Protein AF-M5RW26-F1 (afdb_monomer)

Nearest PDB structures (foldseek):
  3cdd-assembly1_C  TM=2.366E-01  e=3.721E-01  Shewanella oneidensis MR-1
  1wru-assembly1_A  TM=2.369E-01  e=1.578E+00  Muvirus mu
  7ohs-assembly1_H  TM=2.211E-01  e=3.344E+00  Saccharomyces cerevisiae S288C
  7f9o-assembly1_a  TM=2.089E-01  e=2.811E+00  Hordeum vulgare subsp. spontaneum
  6z1p-assembly1_Ag  TM=1.893E-01  e=3.753E+00  Tetrahymena thermophila SB210

Organism: NCBI:txid1263868

Mean predicted aligned error: 11.88 Å

Structure (mmCIF, N/CA/C/O backbone):
data_AF-M5RW26-F1
#
_entry.id   AF-M5RW26-F1
#
loop_
_atom_site.group_PDB
_atom_site.id
_atom_site.type_symbol
_atom_site.label_atom_id
_atom_site.label_alt_id
_atom_site.label_comp_id
_atom_site.label_asym_id
_atom_site.label_entity_id
_atom_site.label_seq_id
_atom_site.pdbx_PDB_ins_code
_atom_site.Cartn_x
_atom_site.Cartn_y
_atom_site.Cartn_z
_atom_site.occupancy
_atom_site.B_iso_or_equiv
_atom_site.auth_seq_id
_atom_site.auth_comp_id
_atom_site.auth_asym_id
_atom_site.auth_atom_id
_atom_site.pdbx_PDB_model_num
ATOM 1 N N . MET A 1 1 ? 9.326 -11.079 19.174 1.00 51.47 1 MET A N 1
ATOM 2 C CA . MET A 1 1 ? 8.509 -10.094 19.919 1.00 51.47 1 MET A CA 1
ATOM 3 C C . MET A 1 1 ? 7.872 -9.215 18.866 1.00 51.47 1 MET A C 1
ATOM 5 O O . MET A 1 1 ? 8.606 -8.493 18.203 1.00 51.47 1 MET A O 1
ATOM 9 N N . SER A 1 2 ? 6.559 -9.316 18.675 1.00 61.09 2 SER A N 1
ATOM 10 C CA . SER A 1 2 ? 5.836 -8.436 17.758 1.00 61.09 2 SER A CA 1
ATOM 11 C C . SER A 1 2 ? 5.718 -7.040 18.366 1.00 61.09 2 SER A C 1
ATOM 13 O O . SER A 1 2 ? 5.262 -6.895 19.501 1.00 61.09 2 SER A O 1
ATOM 15 N N . SER A 1 3 ? 6.151 -6.027 17.625 1.00 70.94 3 SER A N 1
ATOM 16 C CA . SER A 1 3 ? 5.936 -4.618 17.949 1.00 70.94 3 SER A CA 1
ATOM 17 C C . SER A 1 3 ? 4.563 -4.162 17.456 1.00 70.94 3 SER A C 1
ATOM 19 O O . SER A 1 3 ? 4.034 -4.711 16.492 1.00 70.94 3 SER A O 1
ATOM 21 N N . GLN A 1 4 ? 3.980 -3.161 18.113 1.00 80.38 4 GLN A N 1
ATOM 22 C CA . GLN A 1 4 ? 2.760 -2.524 17.618 1.00 80.38 4 GLN A CA 1
ATOM 23 C C . GLN A 1 4 ? 3.028 -1.741 16.321 1.00 80.38 4 GLN A C 1
ATOM 25 O O . GLN A 1 4 ? 4.159 -1.325 16.037 1.00 80.38 4 GLN A O 1
ATOM 30 N N . ALA A 1 5 ? 1.959 -1.530 15.556 1.00 86.12 5 ALA A N 1
ATOM 31 C CA . ALA A 1 5 ? 1.924 -0.619 14.419 1.00 86.12 5 ALA A CA 1
ATOM 32 C C . ALA A 1 5 ? 2.432 0.783 14.822 1.00 86.12 5 ALA A C 1
ATOM 34 O O . ALA A 1 5 ? 2.150 1.263 15.927 1.00 86.12 5 ALA A O 1
ATOM 35 N N . ASN A 1 6 ? 3.209 1.433 13.949 1.00 89.12 6 ASN A N 1
ATOM 36 C CA . ASN A 1 6 ? 3.749 2.764 14.235 1.00 89.12 6 ASN A CA 1
ATOM 37 C C . ASN A 1 6 ? 2.664 3.826 14.019 1.00 89.12 6 ASN A C 1
ATOM 39 O O . ASN A 1 6 ? 2.032 3.882 12.968 1.00 89.12 6 ASN A O 1
ATOM 43 N N . GLN A 1 7 ? 2.453 4.666 15.030 1.00 90.19 7 GLN A N 1
ATOM 44 C CA . GLN A 1 7 ? 1.406 5.687 15.020 1.00 90.19 7 GLN A CA 1
ATOM 45 C C . GLN A 1 7 ? 1.650 6.775 13.967 1.00 90.19 7 GLN A C 1
ATOM 47 O O . GLN A 1 7 ? 0.687 7.256 13.376 1.00 90.19 7 GLN A O 1
ATOM 52 N N . ASP A 1 8 ? 2.909 7.107 13.670 1.00 91.12 8 ASP A N 1
ATOM 53 C CA . ASP A 1 8 ? 3.241 8.077 12.619 1.00 91.12 8 ASP A CA 1
ATOM 54 C C . ASP A 1 8 ? 2.857 7.532 11.236 1.00 91.12 8 ASP A C 1
ATOM 56 O O . ASP A 1 8 ? 2.320 8.253 10.400 1.00 91.12 8 ASP A O 1
ATOM 60 N N . TRP A 1 9 ? 3.056 6.228 11.018 1.00 93.06 9 TRP A N 1
ATOM 61 C CA . TRP A 1 9 ? 2.629 5.558 9.790 1.00 93.06 9 TRP A CA 1
ATOM 62 C C . TRP A 1 9 ? 1.109 5.516 9.671 1.00 93.06 9 TRP A C 1
ATOM 64 O O . TRP A 1 9 ? 0.586 5.778 8.594 1.00 93.06 9 TRP A O 1
ATOM 74 N N . ILE A 1 10 ? 0.390 5.238 10.765 1.00 93.56 10 ILE A N 1
ATOM 75 C CA . ILE A 1 10 ? -1.082 5.271 10.779 1.00 93.56 10 ILE A CA 1
ATOM 76 C C . ILE A 1 10 ? -1.595 6.673 10.431 1.00 93.56 10 ILE A C 1
ATOM 78 O O . ILE A 1 10 ? -2.544 6.806 9.660 1.00 93.56 10 ILE A O 1
ATOM 82 N N . ALA A 1 11 ? -0.974 7.725 10.971 1.00 94.69 11 ALA A N 1
ATOM 83 C CA . ALA A 1 11 ? -1.353 9.099 10.659 1.00 94.69 11 ALA A CA 1
ATOM 84 C C . ALA A 1 11 ? -1.183 9.417 9.164 1.00 94.69 11 ALA A C 1
ATOM 86 O O . ALA A 1 11 ? -2.075 10.019 8.569 1.00 94.69 11 ALA A O 1
ATOM 87 N N . ASP A 1 12 ? -0.088 8.975 8.546 1.00 95.88 12 ASP A N 1
ATOM 88 C CA . ASP A 1 12 ? 0.152 9.185 7.115 1.00 95.88 12 ASP A CA 1
ATOM 89 C C . ASP A 1 12 ? -0.744 8.315 6.224 1.00 95.88 12 ASP A C 1
ATOM 91 O O . ASP A 1 12 ? -1.284 8.801 5.230 1.00 95.88 12 ASP A O 1
ATOM 95 N N . LEU A 1 13 ? -0.996 7.065 6.615 1.00 95.69 13 LEU A N 1
ATOM 96 C CA . LEU A 1 13 ? -1.974 6.186 5.967 1.00 95.69 13 LEU A CA 1
ATOM 97 C C . LEU A 1 13 ? -3.368 6.826 5.939 1.00 95.69 13 LEU A C 1
ATOM 99 O O . LEU A 1 13 ? -4.022 6.836 4.903 1.00 95.69 13 LEU A O 1
ATOM 103 N N . ASN A 1 14 ? 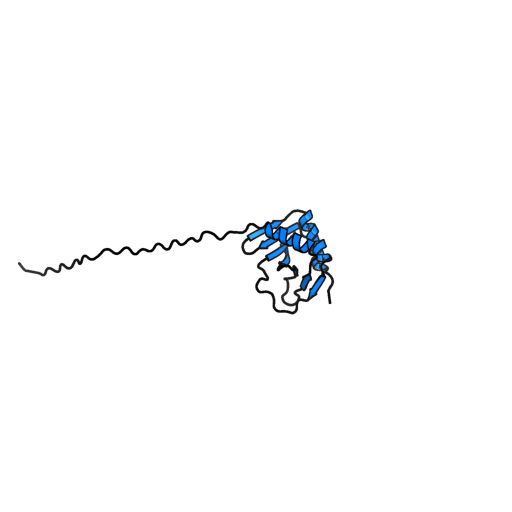-3.799 7.435 7.045 1.00 95.88 14 ASN A N 1
ATOM 104 C CA . ASN A 1 14 ? -5.093 8.120 7.126 1.00 95.88 14 ASN A CA 1
ATOM 105 C C . ASN A 1 14 ? -5.162 9.422 6.311 1.00 95.88 14 ASN A C 1
ATOM 107 O O . ASN A 1 14 ? -6.258 9.907 6.035 1.00 95.88 14 ASN A O 1
ATOM 111 N N . ARG A 1 15 ? -4.014 10.010 5.961 1.00 97.00 15 ARG A N 1
ATOM 112 C CA . ARG A 1 15 ? -3.917 11.211 5.114 1.00 97.00 15 ARG A CA 1
ATOM 113 C C . ARG A 1 15 ? -3.779 10.890 3.629 1.00 97.00 15 ARG A C 1
ATOM 115 O O . ARG A 1 15 ? -3.874 11.805 2.823 1.00 97.00 15 ARG A O 1
ATOM 122 N N . THR A 1 16 ? -3.505 9.635 3.289 1.00 98.00 16 THR A N 1
ATOM 123 C CA . THR A 1 16 ? -3.236 9.208 1.917 1.00 98.00 16 THR A CA 1
ATOM 124 C C . THR A 1 16 ? -4.474 9.421 1.048 1.00 98.00 16 THR A C 1
ATOM 126 O O . THR A 1 16 ? -5.571 9.014 1.427 1.00 98.00 16 THR A O 1
ATOM 129 N N . ASP A 1 17 ? -4.290 10.035 -0.118 1.00 97.75 17 ASP A N 1
ATOM 130 C CA . ASP A 1 17 ? -5.330 10.227 -1.140 1.00 97.75 17 ASP A CA 1
ATOM 131 C C . ASP A 1 17 ? -5.051 9.442 -2.428 1.00 97.75 17 ASP A C 1
ATOM 133 O O . ASP A 1 17 ? -5.927 9.293 -3.279 1.00 97.75 17 ASP A O 1
ATOM 137 N N . THR A 1 18 ? -3.827 8.930 -2.564 1.00 98.19 18 THR A N 1
ATOM 138 C CA . THR A 1 18 ? -3.363 8.221 -3.747 1.00 98.19 18 THR A CA 1
ATOM 139 C C . THR A 1 18 ? -2.377 7.144 -3.328 1.00 98.19 18 THR A C 1
ATOM 141 O O . THR A 1 18 ? -1.425 7.397 -2.587 1.00 98.19 18 THR A O 1
ATOM 144 N N . ILE A 1 19 ? -2.569 5.939 -3.852 1.00 97.69 19 ILE A N 1
ATOM 145 C CA . ILE A 1 19 ? -1.583 4.864 -3.782 1.00 97.69 19 ILE A CA 1
ATOM 146 C C . ILE A 1 19 ? -0.934 4.729 -5.153 1.00 97.69 19 ILE A C 1
ATOM 148 O O . ILE A 1 19 ? -1.632 4.624 -6.161 1.00 97.69 19 ILE A O 1
ATOM 152 N N . VAL A 1 20 ? 0.393 4.688 -5.203 1.00 97.44 20 VAL A N 1
ATOM 153 C CA . VAL A 1 20 ? 1.124 4.315 -6.417 1.00 97.44 20 VAL A CA 1
ATOM 154 C C . VAL A 1 20 ? 1.773 2.962 -6.188 1.00 97.44 20 VAL A C 1
ATOM 156 O O . VAL A 1 20 ? 2.593 2.786 -5.293 1.00 97.44 20 VAL A O 1
ATOM 159 N N . MET A 1 21 ? 1.379 1.984 -6.992 1.00 96.94 21 MET A N 1
ATOM 160 C CA . MET A 1 21 ? 1.947 0.646 -6.957 1.00 96.94 21 MET A CA 1
ATOM 161 C C . MET A 1 21 ? 2.961 0.493 -8.074 1.00 96.94 21 MET A C 1
ATOM 163 O O . MET A 1 21 ? 2.703 0.882 -9.213 1.00 96.94 21 MET A O 1
ATOM 167 N N . HIS A 1 22 ? 4.099 -0.103 -7.746 1.00 96.00 22 HIS A N 1
ATOM 168 C CA . HIS A 1 22 ? 5.181 -0.370 -8.682 1.00 96.00 22 HIS A CA 1
ATOM 169 C C . HIS A 1 22 ? 5.390 -1.873 -8.773 1.00 96.00 22 HIS A C 1
ATOM 171 O O . HIS A 1 22 ? 5.521 -2.532 -7.743 1.00 96.00 22 HIS A O 1
ATOM 177 N N . SER A 1 23 ? 5.469 -2.412 -9.986 1.00 94.69 23 SER A N 1
ATOM 178 C CA . SER A 1 23 ? 5.993 -3.753 -10.217 1.00 94.69 23 SER A CA 1
ATOM 179 C C . SER A 1 23 ? 6.962 -3.732 -11.389 1.00 94.69 23 SER A C 1
ATOM 181 O O . SER A 1 23 ? 6.564 -3.507 -12.532 1.00 94.69 23 SER A O 1
ATOM 183 N N . ASN A 1 24 ? 8.237 -3.994 -11.105 1.00 88.69 24 ASN A N 1
ATOM 184 C CA . ASN A 1 24 ? 9.331 -3.852 -12.062 1.00 88.69 24 ASN A CA 1
ATOM 185 C C . ASN A 1 24 ? 9.304 -2.453 -12.713 1.00 88.69 24 ASN A C 1
ATOM 187 O O . ASN A 1 24 ? 9.378 -1.444 -12.018 1.00 88.69 24 ASN A O 1
ATOM 191 N N . ASP A 1 25 ? 9.149 -2.391 -14.036 1.00 87.44 25 ASP A N 1
ATOM 192 C CA . ASP A 1 25 ? 9.111 -1.146 -14.811 1.00 87.44 25 ASP A CA 1
ATOM 193 C C . ASP A 1 25 ? 7.693 -0.589 -15.024 1.00 87.44 25 ASP A C 1
ATOM 195 O O . ASP A 1 25 ? 7.515 0.380 -15.763 1.00 87.44 25 ASP A O 1
ATOM 199 N N . ALA A 1 26 ? 6.675 -1.208 -14.424 1.00 93.88 26 ALA A N 1
ATOM 200 C CA . ALA A 1 26 ? 5.283 -0.812 -14.577 1.00 93.88 26 ALA A CA 1
ATOM 201 C C . ALA A 1 26 ? 4.728 -0.200 -13.288 1.00 93.88 26 ALA A C 1
ATOM 203 O O . ALA A 1 26 ? 5.102 -0.582 -12.175 1.00 93.88 26 ALA A O 1
ATOM 204 N N . THR A 1 27 ? 3.810 0.750 -13.448 1.00 95.56 27 THR A N 1
ATOM 205 C CA . THR A 1 27 ? 3.158 1.432 -12.333 1.00 95.56 27 THR A CA 1
ATOM 206 C C . THR A 1 27 ? 1.653 1.523 -12.533 1.00 95.56 2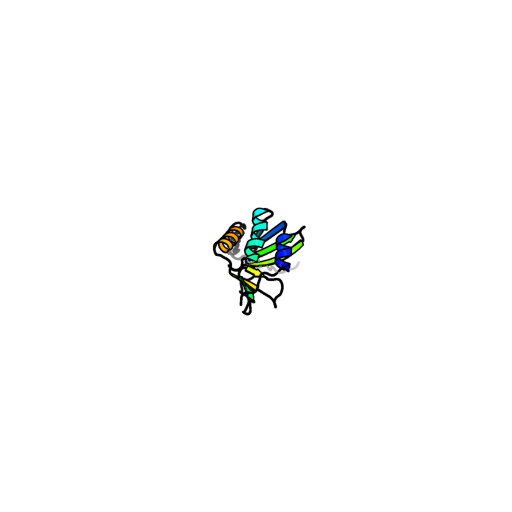7 THR A C 1
ATOM 208 O O . THR A 1 27 ? 1.152 1.541 -13.658 1.00 95.56 27 THR A O 1
ATOM 211 N N . MET A 1 28 ? 0.929 1.588 -11.421 1.00 96.50 28 MET A N 1
ATOM 212 C CA . MET A 1 28 ? -0.507 1.835 -11.385 1.00 96.50 28 MET A CA 1
ATOM 213 C C . MET A 1 28 ? -0.818 2.803 -10.247 1.00 96.50 28 MET A C 1
ATOM 215 O O . MET A 1 28 ? -0.380 2.597 -9.118 1.00 96.50 28 MET A O 1
ATOM 219 N N . SER A 1 29 ? -1.591 3.845 -10.542 1.00 97.12 29 SER A N 1
ATOM 220 C CA . SER A 1 29 ? -2.124 4.754 -9.528 1.00 97.12 29 SER A CA 1
ATOM 221 C C . SER A 1 29 ? -3.541 4.344 -9.152 1.00 97.12 29 SER A C 1
ATOM 223 O O . SER A 1 29 ? -4.368 4.089 -10.026 1.00 97.12 29 SER A O 1
ATOM 225 N N . VAL A 1 30 ? -3.825 4.333 -7.855 1.00 96.75 30 VAL A N 1
ATOM 226 C CA . VAL A 1 30 ? -5.146 4.076 -7.294 1.00 96.75 30 VAL A CA 1
ATOM 227 C C . VAL A 1 30 ? -5.584 5.290 -6.488 1.00 96.75 30 VAL A C 1
ATOM 229 O O . VAL A 1 30 ? -4.918 5.685 -5.535 1.00 96.75 30 VAL A O 1
ATOM 232 N N . THR A 1 31 ? -6.721 5.856 -6.878 1.00 96.69 31 THR A N 1
ATOM 233 C CA . THR A 1 31 ? -7.396 6.983 -6.209 1.00 96.69 31 THR A CA 1
ATOM 234 C C . THR A 1 31 ? -8.778 6.575 -5.689 1.00 96.69 31 THR A C 1
ATOM 236 O O . THR A 1 31 ? -9.619 7.423 -5.412 1.00 96.69 31 THR A O 1
ATOM 239 N N . ASP A 1 32 ? -9.063 5.271 -5.662 1.00 95.94 32 ASP A N 1
ATOM 240 C CA . ASP A 1 32 ? -10.322 4.741 -5.153 1.00 95.94 32 ASP A CA 1
ATOM 241 C C . ASP A 1 32 ? -10.323 4.768 -3.620 1.00 95.94 32 ASP A C 1
ATOM 243 O O . ASP A 1 32 ? -9.477 4.151 -2.970 1.00 95.94 32 ASP A O 1
ATOM 247 N N . ASP A 1 33 ? -11.294 5.481 -3.055 1.00 94.88 33 ASP A N 1
ATOM 248 C CA . ASP A 1 33 ? -11.433 5.731 -1.620 1.00 94.88 33 ASP A CA 1
ATOM 249 C C . ASP A 1 33 ? -11.516 4.441 -0.791 1.00 94.88 33 ASP A C 1
ATOM 251 O O . ASP A 1 33 ? -10.967 4.374 0.311 1.00 94.88 33 ASP A O 1
ATOM 255 N N . GLU A 1 34 ? -12.230 3.424 -1.285 1.00 94.81 34 GLU A N 1
ATOM 256 C CA . GLU A 1 34 ? -12.395 2.151 -0.576 1.00 94.81 34 GLU A CA 1
ATOM 257 C C . GLU A 1 34 ? -11.067 1.391 -0.524 1.00 94.81 34 GLU A C 1
ATOM 259 O O . GLU A 1 34 ? -10.636 0.943 0.542 1.00 94.81 34 GLU A O 1
ATOM 264 N N . THR A 1 35 ? -10.378 1.320 -1.662 1.00 93.81 35 THR A N 1
ATOM 265 C CA . THR A 1 35 ? -9.058 0.702 -1.779 1.00 93.81 35 THR A CA 1
ATOM 266 C C . THR A 1 35 ? -8.030 1.400 -0.894 1.00 93.81 35 THR A C 1
ATOM 268 O O . THR A 1 35 ? -7.282 0.733 -0.177 1.00 93.81 35 THR A O 1
ATOM 271 N N . ILE A 1 36 ? -8.025 2.736 -0.882 1.00 96.00 36 ILE A N 1
ATOM 272 C CA . ILE A 1 36 ? -7.107 3.525 -0.056 1.00 96.00 36 ILE A CA 1
ATOM 273 C C . ILE A 1 36 ? -7.357 3.288 1.431 1.00 96.00 36 ILE A C 1
ATOM 275 O O . ILE A 1 36 ? -6.419 2.995 2.175 1.00 96.00 36 ILE A O 1
ATOM 279 N N . ARG A 1 37 ? -8.619 3.351 1.872 1.00 94.31 37 ARG A N 1
ATOM 280 C CA . ARG A 1 37 ? -8.975 3.188 3.292 1.00 94.31 37 ARG A CA 1
ATOM 281 C C . ARG A 1 37 ? -8.746 1.776 3.823 1.00 94.31 37 ARG A C 1
ATOM 283 O O . ARG A 1 37 ? -8.627 1.611 5.034 1.00 94.31 37 ARG A O 1
ATOM 290 N N . ARG A 1 38 ? -8.612 0.774 2.952 1.00 95.62 38 ARG A N 1
ATOM 291 C CA . ARG A 1 38 ? -8.298 -0.598 3.363 1.00 95.62 38 ARG A CA 1
ATOM 292 C C . ARG A 1 38 ? -6.850 -0.781 3.838 1.00 95.62 38 ARG A C 1
ATOM 294 O O . ARG A 1 38 ? -6.604 -1.612 4.711 1.00 95.62 38 ARG A O 1
ATOM 301 N N . LEU A 1 39 ? -5.886 -0.010 3.323 1.00 93.62 39 LEU A N 1
ATOM 302 C CA . LEU A 1 39 ? -4.483 -0.113 3.756 1.00 93.62 39 LEU A CA 1
ATOM 303 C C . LEU A 1 39 ? -4.254 0.222 5.245 1.00 93.62 39 LEU A C 1
ATOM 305 O O . LEU A 1 39 ? -3.539 -0.546 5.895 1.00 93.62 39 LEU A O 1
ATOM 309 N N . PRO A 1 40 ? -4.832 1.299 5.821 1.00 94.31 40 PRO A N 1
ATOM 310 C CA . PRO A 1 40 ? -4.761 1.565 7.258 1.00 94.31 40 PRO A CA 1
ATOM 311 C C . PRO A 1 40 ? -5.202 0.381 8.129 1.00 94.31 40 PRO A C 1
ATOM 313 O O . PRO A 1 40 ? -4.542 0.072 9.128 1.00 94.31 40 PRO A O 1
ATOM 316 N N . ASP A 1 41 ? -6.278 -0.308 7.738 1.00 94.00 41 ASP A N 1
ATOM 317 C CA . ASP A 1 41 ? -6.804 -1.466 8.466 1.00 94.00 41 ASP A CA 1
ATOM 318 C C . ASP A 1 41 ? -5.842 -2.655 8.397 1.00 94.00 41 ASP A C 1
ATOM 320 O O . ASP A 1 41 ? -5.547 -3.275 9.423 1.00 94.00 41 ASP A O 1
ATOM 324 N N . ILE A 1 42 ? -5.295 -2.943 7.211 1.00 94.50 42 ILE A N 1
ATOM 325 C CA . ILE A 1 42 ? -4.281 -3.992 7.031 1.00 94.50 42 ILE A CA 1
ATOM 326 C C . ILE A 1 42 ? -3.052 -3.679 7.888 1.00 94.50 42 ILE A C 1
ATOM 328 O O . ILE A 1 42 ? -2.599 -4.523 8.662 1.00 94.50 42 ILE A O 1
ATOM 332 N N . TYR A 1 43 ? -2.532 -2.454 7.797 1.00 94.75 43 TYR A N 1
ATOM 333 C CA . TYR A 1 43 ? -1.344 -2.026 8.532 1.00 94.75 43 TYR A CA 1
ATOM 334 C C . TYR A 1 43 ? -1.530 -2.148 10.051 1.00 94.75 43 TYR A C 1
ATOM 336 O O . TYR A 1 43 ? -0.645 -2.651 10.748 1.00 94.75 43 TYR A O 1
ATOM 344 N N . SER A 1 44 ? -2.690 -1.724 10.561 1.00 93.19 44 SER A N 1
ATOM 345 C CA . SER A 1 44 ? -2.998 -1.721 11.995 1.00 93.19 44 SER A CA 1
ATOM 346 C C . SER A 1 44 ? -3.191 -3.126 12.569 1.00 93.19 44 SER A C 1
ATOM 348 O O . SER A 1 44 ? -2.855 -3.364 13.730 1.00 93.19 44 SER A O 1
ATOM 350 N N . ASN A 1 45 ? -3.711 -4.059 11.766 1.00 91.50 45 ASN A N 1
ATOM 351 C CA . ASN A 1 45 ? -3.975 -5.437 12.188 1.00 91.50 45 ASN A CA 1
ATOM 352 C C . ASN A 1 45 ? -2.800 -6.395 11.942 1.00 91.50 45 ASN A C 1
ATOM 354 O O . ASN A 1 45 ? -2.780 -7.504 12.486 1.00 91.50 45 ASN A O 1
ATOM 358 N N . ALA A 1 46 ? -1.815 -5.991 11.140 1.00 92.75 46 ALA A N 1
ATOM 359 C CA . ALA A 1 46 ? -0.664 -6.823 10.843 1.00 92.75 46 ALA A CA 1
ATOM 360 C C . ALA A 1 46 ? 0.276 -6.984 12.051 1.00 92.75 46 ALA A C 1
ATOM 362 O O . ALA A 1 46 ? 0.396 -6.124 12.929 1.00 92.75 46 ALA A O 1
ATOM 363 N N . LYS A 1 47 ? 0.988 -8.114 12.088 1.00 90.94 47 LYS A N 1
ATOM 364 C CA . LYS A 1 47 ? 1.977 -8.395 13.136 1.00 90.94 47 LYS A CA 1
ATOM 365 C C . LYS A 1 47 ? 3.350 -7.913 12.689 1.00 90.94 47 LYS A C 1
ATOM 367 O O . LYS A 1 47 ? 4.012 -8.598 11.911 1.00 90.94 47 LYS A O 1
ATOM 372 N N . TRP A 1 48 ? 3.760 -6.754 13.199 1.00 92.19 48 TRP A N 1
ATOM 373 C CA . TRP A 1 48 ? 5.032 -6.115 12.866 1.00 92.19 48 TRP A CA 1
ATOM 374 C C . TRP A 1 48 ? 6.183 -6.643 13.709 1.00 92.19 48 TRP A C 1
ATOM 376 O O . TRP A 1 48 ? 6.110 -6.657 14.939 1.00 92.19 48 TRP A O 1
ATOM 386 N N . GLU A 1 49 ? 7.287 -6.999 13.067 1.00 91.06 49 GLU A N 1
ATOM 387 C CA . GLU A 1 49 ? 8.501 -7.468 13.730 1.00 91.06 49 GLU A CA 1
ATOM 388 C C . GLU A 1 49 ? 9.737 -6.745 13.182 1.00 91.06 49 GLU A C 1
ATOM 390 O O . GLU A 1 49 ? 9.799 -6.468 11.982 1.00 91.06 49 GLU A O 1
ATOM 395 N N . PRO A 1 50 ? 10.734 -6.431 14.032 1.00 89.25 50 PRO A N 1
ATOM 396 C CA . PRO A 1 50 ? 12.019 -5.931 13.561 1.00 89.25 50 PRO A CA 1
ATOM 397 C C . PRO A 1 50 ? 12.681 -6.929 12.614 1.00 89.25 50 PRO A C 1
ATOM 399 O O . PRO A 1 50 ? 12.783 -8.117 12.933 1.00 89.25 50 PRO A O 1
ATOM 402 N N . TYR A 1 51 ? 13.186 -6.439 11.487 1.00 85.12 51 TYR A N 1
ATOM 403 C CA . TYR A 1 51 ? 13.979 -7.247 10.578 1.00 85.12 51 TYR A CA 1
ATOM 404 C C . TYR A 1 51 ? 15.466 -7.084 10.888 1.00 85.12 51 TYR A C 1
ATOM 406 O O . TYR A 1 51 ? 15.996 -5.977 10.892 1.00 85.12 51 TYR A O 1
ATOM 414 N N . TRP A 1 52 ? 16.144 -8.196 11.163 1.00 77.56 52 TRP A N 1
ATOM 415 C CA . TRP A 1 52 ? 17.544 -8.209 11.608 1.00 77.56 52 TRP A CA 1
ATOM 416 C C . TRP A 1 52 ? 18.472 -9.018 10.688 1.00 77.56 52 TRP A C 1
ATOM 418 O O . TRP A 1 52 ? 19.660 -9.162 10.974 1.00 77.56 52 TRP A O 1
ATOM 428 N N . HIS A 1 53 ? 17.943 -9.551 9.585 1.00 78.25 53 HIS A N 1
ATOM 429 C CA . HIS A 1 53 ? 18.685 -10.355 8.615 1.00 78.25 53 HIS A CA 1
ATOM 430 C C . HIS A 1 53 ? 19.133 -9.531 7.392 1.00 78.25 53 HIS A C 1
ATOM 432 O O . HIS A 1 53 ? 18.896 -8.328 7.301 1.00 78.25 53 HIS A O 1
ATOM 438 N N . THR A 1 54 ? 19.799 -10.186 6.437 1.00 79.62 54 THR A N 1
ATOM 439 C CA . THR A 1 54 ? 20.143 -9.607 5.130 1.00 79.62 54 THR A CA 1
ATOM 440 C C . THR A 1 54 ? 18.888 -9.378 4.298 1.00 79.62 54 THR A C 1
ATOM 442 O O . THR A 1 54 ? 18.094 -10.299 4.133 1.00 79.62 54 THR A O 1
ATOM 445 N N . LEU A 1 55 ? 18.732 -8.172 3.748 1.00 82.06 55 LEU A N 1
ATOM 446 C CA . LEU A 1 55 ? 17.582 -7.822 2.915 1.00 82.06 55 LEU A CA 1
ATOM 447 C C . LEU A 1 55 ? 17.466 -8.757 1.692 1.00 82.06 55 LEU A C 1
ATOM 449 O O . LEU A 1 55 ? 18.492 -9.085 1.086 1.00 82.06 55 LEU A O 1
ATOM 453 N N . PRO A 1 56 ? 16.247 -9.184 1.315 1.00 81.56 56 PRO A N 1
ATOM 454 C CA . PRO A 1 56 ? 16.030 -9.984 0.115 1.00 81.56 56 PRO A CA 1
ATOM 455 C C . PRO A 1 56 ? 16.519 -9.265 -1.146 1.00 81.56 56 PRO A C 1
ATOM 457 O O . PRO A 1 56 ? 16.345 -8.057 -1.283 1.00 81.56 56 PRO A O 1
ATOM 460 N N . GLY A 1 57 ? 17.087 -10.008 -2.099 1.00 81.12 57 GLY A N 1
ATOM 461 C CA . GLY A 1 57 ? 17.572 -9.430 -3.360 1.00 81.12 57 GLY A CA 1
ATOM 462 C C . GLY A 1 57 ? 16.465 -8.878 -4.267 1.00 81.12 57 GLY A C 1
ATOM 463 O O . GLY A 1 57 ? 16.749 -8.041 -5.111 1.00 81.12 57 GLY A O 1
ATOM 464 N N . ASN A 1 58 ? 15.223 -9.326 -4.067 1.00 82.44 58 ASN A N 1
ATOM 465 C CA . ASN A 1 58 ? 14.019 -8.850 -4.756 1.00 82.44 58 ASN A CA 1
ATOM 466 C C . ASN A 1 58 ? 13.293 -7.724 -3.996 1.00 82.44 58 ASN A C 1
ATOM 468 O O . ASN A 1 58 ? 12.156 -7.375 -4.322 1.00 82.44 58 ASN A O 1
ATOM 472 N N . LEU A 1 59 ? 13.897 -7.189 -2.929 1.00 83.69 59 LEU A N 1
ATOM 473 C CA . LEU A 1 59 ? 13.335 -6.060 -2.201 1.00 83.69 59 LEU A CA 1
ATOM 474 C C . LEU A 1 59 ? 13.353 -4.826 -3.115 1.00 83.69 59 LEU A C 1
ATOM 476 O O . LEU A 1 59 ? 14.412 -4.265 -3.386 1.00 83.69 59 LEU A O 1
ATOM 480 N N . GLY A 1 60 ? 12.174 -4.415 -3.580 1.00 82.12 60 GLY A N 1
ATOM 481 C CA . GLY A 1 60 ? 12.006 -3.302 -4.519 1.00 82.12 60 GLY A CA 1
ATOM 482 C C . GLY A 1 60 ? 11.364 -3.698 -5.849 1.00 82.12 60 GLY A C 1
ATOM 483 O O . GLY A 1 60 ? 10.834 -2.820 -6.523 1.00 82.12 60 GLY A O 1
ATOM 484 N N . ASP A 1 61 ? 11.308 -4.994 -6.184 1.00 91.38 61 ASP A N 1
ATOM 485 C CA . ASP A 1 61 ? 10.615 -5.480 -7.393 1.00 91.38 61 ASP A CA 1
ATOM 486 C C . ASP A 1 61 ? 9.131 -5.111 -7.372 1.00 91.38 61 ASP A C 1
ATOM 488 O O . ASP A 1 61 ? 8.514 -4.875 -8.412 1.00 91.38 61 ASP A O 1
ATOM 492 N N . ARG A 1 62 ? 8.555 -5.074 -6.167 1.00 95.25 62 ARG A N 1
ATOM 493 C CA . ARG A 1 62 ? 7.204 -4.605 -5.896 1.00 95.25 62 ARG A CA 1
ATOM 494 C C . ARG A 1 62 ? 7.213 -3.633 -4.730 1.00 95.25 62 ARG A C 1
ATOM 496 O O . ARG A 1 62 ? 7.814 -3.904 -3.686 1.00 95.25 62 ARG A O 1
ATOM 503 N N . SER A 1 63 ? 6.543 -2.503 -4.901 1.00 95.81 63 SER A N 1
ATOM 504 C CA . SER A 1 63 ? 6.433 -1.489 -3.855 1.00 95.81 63 SER A CA 1
ATOM 505 C C . SER A 1 63 ? 5.141 -0.686 -3.934 1.00 95.81 63 SER A C 1
ATOM 507 O O . SER A 1 63 ? 4.423 -0.725 -4.934 1.00 95.81 63 SER A O 1
ATOM 509 N N . ILE A 1 64 ? 4.834 -0.011 -2.828 1.00 96.69 64 ILE A N 1
ATOM 510 C CA . ILE A 1 64 ? 3.633 0.792 -2.625 1.00 96.69 64 ILE A CA 1
ATOM 511 C C . ILE A 1 64 ? 4.075 2.142 -2.064 1.00 96.69 64 ILE A C 1
ATOM 513 O O . ILE A 1 64 ? 4.570 2.213 -0.938 1.00 96.69 64 ILE A O 1
ATOM 517 N N . ASP A 1 65 ? 3.880 3.199 -2.838 1.00 96.50 65 ASP A N 1
ATOM 518 C CA . ASP A 1 65 ? 4.056 4.580 -2.407 1.00 96.50 65 ASP A CA 1
ATOM 519 C C . ASP A 1 65 ? 2.707 5.146 -1.946 1.00 96.50 65 ASP A C 1
ATOM 521 O O . ASP A 1 65 ? 1.695 5.038 -2.645 1.00 96.50 65 ASP A O 1
ATOM 525 N N . LEU A 1 66 ? 2.698 5.757 -0.760 1.00 96.88 66 LEU A N 1
ATOM 526 C CA . LEU A 1 66 ? 1.551 6.493 -0.230 1.00 96.88 66 LEU A CA 1
ATOM 527 C C . LEU A 1 66 ? 1.737 7.977 -0.508 1.00 96.88 66 LEU A C 1
ATOM 529 O O . LEU A 1 66 ? 2.765 8.538 -0.117 1.00 96.88 66 LEU A O 1
ATOM 533 N N . LEU A 1 67 ? 0.767 8.611 -1.159 1.00 98.12 67 LEU A N 1
ATOM 534 C CA . LEU A 1 67 ? 0.815 10.029 -1.498 1.00 98.12 67 LEU A CA 1
ATOM 535 C C . LEU A 1 67 ? -0.355 10.795 -0.870 1.00 98.12 67 LEU A C 1
ATOM 537 O O . LEU A 1 67 ? -1.447 10.254 -0.692 1.00 98.12 67 LEU A O 1
ATOM 541 N N . ALA A 1 68 ? -0.106 12.066 -0.563 1.00 97.44 68 ALA A N 1
ATOM 542 C CA . ALA A 1 68 ? -1.131 13.061 -0.264 1.00 97.44 68 ALA A CA 1
ATOM 543 C C . ALA A 1 68 ? -0.770 14.371 -0.961 1.00 97.44 68 ALA A C 1
ATOM 545 O O . ALA A 1 68 ? 0.379 14.810 -0.885 1.00 97.44 68 ALA A O 1
ATOM 546 N N . ASP A 1 69 ? -1.725 14.972 -1.667 1.00 95.62 69 ASP A N 1
ATOM 547 C CA . ASP A 1 69 ? -1.533 16.206 -2.435 1.00 95.62 69 ASP A CA 1
ATOM 548 C C . ASP A 1 69 ? -0.343 16.126 -3.424 1.00 95.62 69 ASP A C 1
ATOM 550 O O . ASP A 1 69 ? 0.320 17.117 -3.733 1.00 95.62 69 ASP A O 1
ATOM 554 N N . GLY A 1 70 ? -0.053 14.918 -3.929 1.00 94.19 70 GLY A N 1
ATOM 555 C CA . GLY A 1 70 ? 1.068 14.636 -4.833 1.00 94.19 70 GLY A CA 1
ATOM 556 C C . GLY A 1 70 ? 2.436 14.461 -4.159 1.00 94.19 70 GLY A C 1
ATOM 557 O O . GLY A 1 70 ? 3.410 14.156 -4.849 1.00 94.19 70 GLY A O 1
ATOM 558 N N . GLU A 1 71 ? 2.535 14.604 -2.837 1.00 96.75 71 GLU A N 1
ATOM 559 C CA . GLU A 1 71 ? 3.765 14.360 -2.079 1.00 96.75 71 GLU A CA 1
ATOM 560 C C . GLU A 1 71 ? 3.800 12.936 -1.520 1.00 96.75 71 GLU A C 1
ATOM 562 O O . GLU A 1 71 ? 2.823 12.460 -0.942 1.00 96.75 71 GLU A O 1
ATOM 567 N N . ARG A 1 72 ? 4.945 12.251 -1.649 1.00 95.94 72 ARG A N 1
ATOM 568 C CA . ARG A 1 72 ? 5.121 10.915 -1.067 1.00 95.94 72 ARG A CA 1
ATOM 569 C C . ARG A 1 72 ? 5.273 11.013 0.448 1.00 95.94 72 ARG A C 1
ATOM 571 O O . ARG A 1 72 ? 6.261 11.556 0.940 1.00 95.94 72 ARG A O 1
ATOM 578 N N . LEU A 1 73 ? 4.329 10.411 1.161 1.00 95.44 73 LEU A N 1
ATOM 579 C CA . LEU A 1 73 ? 4.331 10.286 2.611 1.00 95.44 73 LEU A CA 1
ATOM 580 C C . LEU A 1 73 ? 5.155 9.091 3.081 1.00 95.44 73 LEU A C 1
ATOM 582 O O . LEU A 1 73 ? 5.947 9.240 4.006 1.00 95.44 73 LEU A O 1
ATOM 586 N N . ARG A 1 74 ? 4.939 7.914 2.471 1.00 95.19 74 ARG A N 1
ATOM 587 C CA . ARG A 1 74 ? 5.563 6.644 2.874 1.00 95.19 74 ARG A CA 1
ATOM 588 C C . ARG A 1 74 ? 5.865 5.732 1.695 1.00 95.19 74 ARG A C 1
ATOM 590 O O . ARG A 1 74 ? 5.265 5.870 0.631 1.00 95.19 74 ARG A O 1
ATOM 597 N N . HIS A 1 75 ? 6.755 4.771 1.930 1.00 94.50 75 HIS A N 1
ATOM 598 C CA . HIS A 1 75 ? 7.115 3.720 0.983 1.00 94.50 75 HIS A CA 1
ATOM 599 C C . HIS A 1 75 ? 7.137 2.341 1.655 1.00 94.50 75 HIS A C 1
ATOM 601 O O . HIS A 1 75 ? 7.884 2.114 2.614 1.00 94.50 75 HIS A O 1
ATOM 607 N N . PHE A 1 76 ? 6.366 1.401 1.110 1.00 94.19 76 PHE A N 1
ATOM 608 C CA . PHE A 1 76 ? 6.479 -0.015 1.437 1.00 94.19 76 PHE A CA 1
ATOM 609 C C . PHE A 1 76 ? 7.182 -0.777 0.323 1.00 94.19 76 PHE A C 1
ATOM 611 O O . PHE A 1 76 ? 6.829 -0.632 -0.845 1.00 94.19 76 PHE A O 1
ATOM 618 N N . ALA A 1 77 ? 8.083 -1.686 0.689 1.00 93.88 77 ALA A N 1
ATOM 619 C CA . ALA A 1 77 ? 8.454 -2.778 -0.206 1.00 93.88 77 ALA A CA 1
ATOM 620 C C . ALA A 1 77 ? 7.551 -3.993 0.054 1.00 93.88 77 ALA A C 1
ATOM 622 O O . ALA A 1 77 ? 7.060 -4.200 1.169 1.00 93.88 77 ALA A O 1
ATOM 623 N N . TYR A 1 78 ? 7.325 -4.800 -0.981 1.00 93.69 78 TYR A N 1
ATOM 624 C CA . TYR A 1 78 ? 6.460 -5.969 -0.899 1.00 93.69 78 TYR A CA 1
ATOM 625 C C . TYR A 1 78 ? 7.116 -7.196 -1.528 1.00 93.69 78 TYR A C 1
ATOM 627 O O . TYR A 1 78 ? 7.500 -7.192 -2.692 1.00 93.69 78 TYR A O 1
ATOM 635 N N . THR A 1 79 ? 7.224 -8.272 -0.752 1.00 90.75 79 THR A N 1
ATOM 636 C CA . THR A 1 79 ? 7.821 -9.547 -1.195 1.00 90.75 79 THR A CA 1
ATOM 637 C C . THR A 1 79 ? 6.934 -10.743 -0.819 1.00 90.75 79 THR A C 1
ATOM 639 O O . THR A 1 79 ? 7.444 -11.805 -0.467 1.00 90.75 79 THR A O 1
ATOM 642 N N . GLY A 1 80 ? 5.613 -10.540 -0.760 1.00 88.50 80 GLY A N 1
ATOM 643 C CA . GLY A 1 8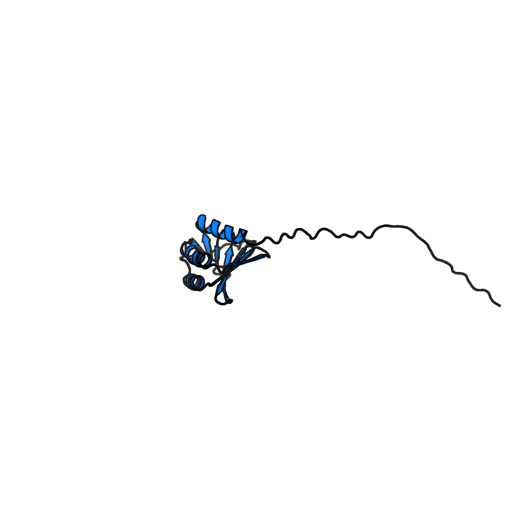0 ? 4.655 -11.439 -0.092 1.00 88.50 80 GLY A CA 1
ATOM 644 C C . GLY A 1 80 ? 4.478 -11.151 1.409 1.00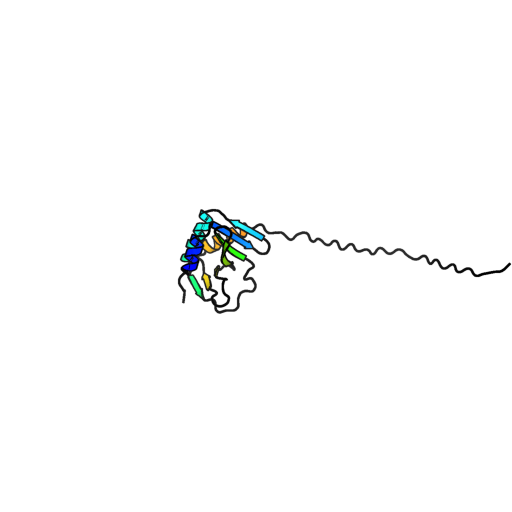 88.50 80 GLY A C 1
ATOM 645 O O . GLY A 1 80 ? 3.573 -11.681 2.052 1.00 88.50 80 GLY A O 1
ATOM 646 N N . VAL A 1 81 ? 5.314 -10.267 1.958 1.00 91.00 81 VAL A N 1
ATOM 647 C CA . VAL A 1 81 ? 5.161 -9.601 3.260 1.00 91.00 81 VAL A CA 1
ATOM 648 C C . VAL A 1 81 ? 5.362 -8.099 3.059 1.00 91.00 81 VAL A C 1
ATOM 650 O O . VAL A 1 81 ? 6.042 -7.701 2.108 1.00 91.00 81 VAL A O 1
ATOM 653 N N . LEU A 1 82 ? 4.779 -7.268 3.929 1.00 92.94 82 LEU A N 1
ATOM 654 C CA . LEU A 1 82 ? 4.980 -5.815 3.885 1.00 92.94 82 LEU A CA 1
ATOM 655 C C . LEU A 1 82 ? 6.247 -5.416 4.632 1.00 92.94 82 LEU A C 1
ATOM 657 O O . LEU A 1 82 ? 6.505 -5.914 5.728 1.00 92.94 82 LEU A O 1
ATOM 661 N N . TRP A 1 83 ? 6.989 -4.479 4.053 1.00 93.12 83 TRP A N 1
ATOM 662 C CA . TRP A 1 83 ? 8.209 -3.919 4.617 1.00 93.12 83 TRP A CA 1
ATOM 663 C C . TRP A 1 83 ? 8.073 -2.418 4.778 1.00 93.12 83 TRP A C 1
ATOM 665 O O . TRP A 1 83 ? 7.868 -1.713 3.793 1.00 93.12 83 TRP A O 1
ATOM 675 N N . GLU A 1 84 ? 8.276 -1.915 5.989 1.00 92.25 84 GLU A N 1
ATOM 676 C CA . GLU A 1 84 ? 8.570 -0.496 6.178 1.00 92.25 84 GLU A CA 1
ATOM 677 C C . GLU A 1 84 ? 9.991 -0.236 5.692 1.00 92.25 84 GLU A C 1
ATOM 679 O O . GLU A 1 84 ? 10.942 -0.687 6.331 1.00 92.25 84 GLU A O 1
ATOM 684 N N . ASN A 1 85 ? 10.136 0.454 4.562 1.00 79.94 85 ASN A N 1
ATOM 685 C CA . ASN A 1 85 ? 11.426 0.639 3.902 1.00 79.94 85 ASN A CA 1
ATOM 686 C C . ASN A 1 85 ? 11.763 2.128 3.754 1.00 79.94 85 ASN A C 1
ATOM 688 O O . ASN A 1 85 ? 11.932 2.646 2.653 1.00 79.94 85 ASN A O 1
ATOM 692 N N . GLU A 1 86 ? 11.831 2.829 4.886 1.00 75.25 86 GLU A N 1
ATOM 693 C CA . GLU A 1 86 ? 12.235 4.243 4.917 1.00 75.25 86 GLU A CA 1
ATOM 694 C C . GLU A 1 86 ? 13.616 4.479 5.518 1.00 75.25 86 GLU A C 1
ATOM 696 O O . GLU A 1 86 ? 14.256 5.492 5.231 1.00 75.25 86 GLU A O 1
ATOM 701 N N . ARG A 1 87 ? 14.088 3.564 6.371 1.00 68.06 87 ARG A N 1
ATOM 702 C CA . ARG A 1 87 ? 15.391 3.670 7.027 1.00 68.06 87 ARG A CA 1
ATOM 703 C C . ARG A 1 87 ? 16.027 2.300 7.164 1.00 68.06 87 ARG A C 1
ATOM 705 O O . ARG A 1 87 ? 15.443 1.385 7.734 1.00 68.06 87 ARG A O 1
ATOM 712 N N . 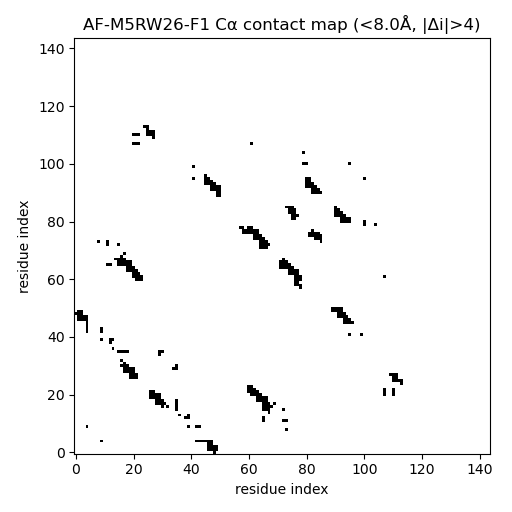TYR A 1 88 ? 17.262 2.200 6.688 1.00 59.62 88 TYR A N 1
ATOM 713 C CA . TYR A 1 88 ? 18.022 0.953 6.624 1.00 59.62 88 TYR A CA 1
ATOM 714 C C . TYR A 1 88 ? 18.217 0.270 7.990 1.00 59.62 88 TYR A C 1
ATOM 716 O O . TYR A 1 88 ? 18.328 -0.950 8.064 1.00 59.62 88 TYR A O 1
ATOM 724 N N . ASP A 1 89 ? 18.259 1.045 9.075 1.00 67.00 89 ASP A N 1
ATOM 725 C CA . ASP A 1 89 ? 18.511 0.578 10.440 1.00 67.00 89 ASP A CA 1
ATOM 726 C C . ASP A 1 89 ? 17.242 0.236 11.238 1.00 67.00 89 ASP A C 1
ATOM 728 O O . ASP A 1 89 ? 17.345 -0.297 12.343 1.00 67.00 89 ASP A O 1
ATOM 732 N N . SER A 1 90 ? 16.051 0.508 10.696 1.00 72.06 90 SER A N 1
ATOM 733 C CA . SER A 1 90 ? 14.781 0.299 11.399 1.00 72.06 90 SER A CA 1
ATOM 734 C C . SER A 1 90 ? 13.738 -0.442 10.566 1.00 72.06 90 SER A C 1
ATOM 736 O O . SER A 1 90 ? 12.541 -0.266 10.791 1.00 72.06 90 SER A O 1
ATOM 738 N N . ASN A 1 91 ? 14.177 -1.258 9.606 1.00 84.94 91 ASN A N 1
ATOM 739 C CA . ASN A 1 91 ? 13.271 -2.041 8.775 1.00 84.94 91 ASN A CA 1
ATOM 740 C C . ASN A 1 91 ? 12.434 -2.987 9.643 1.00 84.94 91 ASN A C 1
ATOM 742 O O . ASN A 1 91 ? 12.950 -3.735 10.483 1.00 84.94 91 ASN A O 1
ATOM 746 N N . ARG A 1 92 ? 11.124 -2.965 9.418 1.00 90.88 92 ARG A N 1
ATOM 747 C CA . ARG A 1 92 ? 10.179 -3.890 10.039 1.00 90.88 92 ARG A CA 1
ATOM 748 C C . ARG A 1 92 ? 9.397 -4.601 8.959 1.00 90.88 92 ARG A C 1
ATOM 750 O O . ARG A 1 92 ? 9.047 -4.008 7.942 1.00 90.88 92 ARG A O 1
ATOM 757 N N . THR A 1 93 ? 9.115 -5.867 9.212 1.00 92.69 93 THR A N 1
ATOM 758 C CA . THR A 1 93 ? 8.295 -6.703 8.342 1.00 92.69 93 THR A CA 1
ATOM 759 C C . THR A 1 93 ? 6.983 -7.022 9.018 1.00 92.69 93 THR A C 1
ATOM 761 O O . THR A 1 93 ? 6.957 -7.248 10.230 1.00 92.69 93 THR A O 1
ATOM 764 N N . ALA A 1 94 ? 5.916 -7.117 8.237 1.00 92.69 94 ALA A N 1
ATOM 765 C CA . ALA A 1 94 ? 4.626 -7.562 8.725 1.00 92.69 94 ALA A CA 1
ATOM 766 C C . ALA A 1 94 ? 4.194 -8.859 8.057 1.00 92.69 94 ALA A C 1
ATOM 768 O O . ALA A 1 94 ? 4.093 -8.940 6.831 1.00 92.69 94 ALA A O 1
ATOM 769 N N . THR A 1 95 ? 3.871 -9.855 8.881 1.00 86.75 95 THR A N 1
ATOM 770 C CA . THR A 1 95 ? 3.090 -11.000 8.404 1.00 86.75 95 THR A CA 1
ATOM 771 C C . THR A 1 95 ? 1.626 -10.583 8.333 1.00 86.75 95 THR A C 1
ATOM 773 O O . THR A 1 95 ? 1.061 -10.123 9.331 1.00 86.75 95 THR A O 1
ATOM 776 N N . LEU A 1 96 ? 1.035 -10.739 7.152 1.00 90.44 96 LEU A N 1
ATOM 777 C CA . LEU A 1 96 ? -0.358 -10.402 6.873 1.00 90.44 96 LEU A CA 1
ATOM 778 C C . LEU A 1 96 ? -1.266 -11.613 7.082 1.00 90.44 96 LEU A C 1
ATOM 780 O O . LEU A 1 96 ? -0.811 -12.757 7.043 1.00 90.44 96 LEU A O 1
ATOM 784 N N . LEU A 1 97 ? -2.560 -11.360 7.272 1.00 92.25 97 LEU A N 1
ATOM 785 C CA . LEU A 1 97 ? -3.571 -12.401 7.109 1.00 92.25 97 LEU A CA 1
ATOM 786 C C . LEU A 1 97 ? -3.630 -12.817 5.633 1.00 92.25 97 LEU A C 1
ATOM 788 O O . LEU A 1 97 ? -3.381 -11.995 4.752 1.00 92.25 97 LEU A O 1
ATOM 792 N N . ASP A 1 98 ? -3.994 -14.069 5.352 1.00 93.62 98 ASP A N 1
ATOM 793 C CA . ASP A 1 98 ? -4.036 -14.570 3.971 1.00 93.62 98 ASP A CA 1
ATOM 794 C C . ASP A 1 98 ? -4.950 -13.732 3.071 1.00 93.62 98 ASP A C 1
ATOM 796 O O . ASP A 1 98 ? -4.540 -13.366 1.976 1.00 93.62 98 ASP A O 1
ATOM 800 N N . ALA A 1 99 ? -6.125 -13.333 3.565 1.00 95.12 99 ALA A N 1
ATOM 801 C CA . ALA A 1 99 ? -7.058 -12.494 2.813 1.00 95.12 99 ALA A CA 1
ATOM 802 C C . ALA A 1 99 ? -6.494 -11.097 2.487 1.00 95.12 99 ALA A C 1
ATOM 804 O O . ALA A 1 99 ? -6.796 -10.536 1.434 1.00 95.12 99 ALA A O 1
ATOM 805 N N . ASP A 1 100 ? -5.670 -10.531 3.373 1.00 95.25 100 ASP A N 1
ATOM 806 C CA . ASP A 1 100 ? -5.033 -9.231 3.145 1.00 95.25 100 ASP A CA 1
ATOM 807 C C . ASP A 1 100 ? -3.870 -9.365 2.166 1.00 95.25 100 ASP A C 1
ATOM 809 O O . ASP A 1 100 ? -3.708 -8.539 1.271 1.00 95.25 100 ASP A O 1
ATOM 813 N N . ARG A 1 101 ? -3.086 -10.442 2.298 1.00 95.44 101 ARG A N 1
ATOM 814 C CA . ARG A 1 101 ? -2.018 -10.780 1.357 1.00 95.44 101 ARG A CA 1
ATOM 815 C C . ARG A 1 101 ? -2.579 -10.975 -0.049 1.00 95.44 101 ARG A C 1
ATOM 817 O O . ARG A 1 101 ? -2.093 -10.333 -0.968 1.00 95.44 101 ARG A O 1
ATOM 824 N N . GLU A 1 102 ? -3.603 -11.810 -0.203 1.00 95.94 102 GLU A N 1
ATOM 825 C CA . GLU A 1 102 ? -4.266 -12.070 -1.487 1.00 95.94 102 GLU A CA 1
ATOM 826 C C . GLU A 1 102 ? -4.830 -10.794 -2.105 1.00 95.94 102 GLU A C 1
ATOM 828 O O . GLU A 1 102 ? -4.671 -10.570 -3.300 1.00 95.94 102 GLU A O 1
ATOM 833 N N . TRP A 1 103 ? -5.431 -9.920 -1.299 1.00 96.06 103 TRP A N 1
ATOM 834 C CA . TRP A 1 103 ? -5.927 -8.642 -1.792 1.00 96.06 103 TRP A CA 1
ATOM 835 C C . TRP A 1 103 ? -4.804 -7.732 -2.316 1.00 96.06 103 TRP A C 1
ATOM 837 O O . TRP A 1 103 ? -4.958 -7.145 -3.385 1.00 96.06 103 TRP A O 1
ATOM 847 N N . ILE A 1 104 ? -3.664 -7.642 -1.618 1.00 95.81 104 ILE A N 1
ATOM 848 C CA . ILE A 1 104 ? -2.503 -6.879 -2.109 1.00 95.81 104 ILE A CA 1
ATOM 849 C C . ILE A 1 104 ? -1.957 -7.493 -3.405 1.00 95.81 104 ILE A C 1
ATOM 851 O O . ILE A 1 104 ? -1.666 -6.761 -4.350 1.00 95.81 104 ILE A O 1
ATOM 855 N N . GLU A 1 105 ? -1.842 -8.822 -3.477 1.00 95.62 105 GLU A N 1
ATOM 856 C CA . GLU A 1 105 ? -1.413 -9.522 -4.698 1.00 95.62 105 GLU A CA 1
ATOM 857 C C . GLU A 1 105 ? -2.354 -9.216 -5.873 1.00 95.62 105 GLU A C 1
ATOM 859 O O . GLU A 1 105 ? -1.889 -8.849 -6.949 1.00 95.62 105 GLU A O 1
ATOM 864 N N . MET A 1 106 ? -3.673 -9.238 -5.649 1.00 95.31 106 MET A N 1
ATOM 865 C CA . MET A 1 106 ? -4.666 -8.876 -6.666 1.00 95.31 106 MET A CA 1
ATOM 866 C C . MET A 1 106 ? -4.523 -7.436 -7.173 1.00 95.31 106 MET A C 1
ATOM 868 O O . MET A 1 106 ? -4.913 -7.154 -8.306 1.00 95.31 106 MET A O 1
ATOM 872 N N . LEU A 1 107 ? -4.014 -6.507 -6.360 1.00 95.25 107 LEU A N 1
ATOM 873 C CA . LEU A 1 107 ? -3.712 -5.155 -6.829 1.00 95.25 107 LEU A CA 1
ATOM 874 C C . LEU A 1 107 ? -2.447 -5.127 -7.697 1.00 95.25 107 LEU A C 1
ATOM 876 O O . LEU A 1 107 ? -2.429 -4.445 -8.719 1.00 95.25 107 LEU A O 1
ATOM 880 N N . PHE A 1 108 ? -1.408 -5.887 -7.340 1.00 95.25 108 PHE A N 1
ATOM 881 C CA . PHE A 1 108 ? -0.213 -6.015 -8.181 1.00 95.25 108 PHE A CA 1
ATOM 882 C C . PHE A 1 108 ? -0.514 -6.697 -9.522 1.00 95.25 108 PHE A C 1
ATOM 884 O O . PHE A 1 108 ? 0.039 -6.283 -10.538 1.00 95.25 108 PHE A O 1
ATOM 891 N N . ASP A 1 109 ? -1.418 -7.676 -9.552 1.00 93.75 109 ASP A N 1
ATOM 892 C CA . ASP A 1 109 ? -1.827 -8.379 -10.777 1.00 93.75 109 ASP A CA 1
ATOM 893 C C . ASP A 1 109 ? -2.592 -7.483 -11.770 1.00 93.75 109 ASP A C 1
ATOM 895 O O . ASP A 1 109 ? -2.701 -7.810 -12.952 1.00 93.75 109 ASP A O 1
ATOM 899 N N . GLN A 1 110 ? -3.117 -6.341 -11.315 1.00 93.19 110 GLN A N 1
ATOM 900 C CA . GLN A 1 110 ? -3.759 -5.345 -12.180 1.00 93.19 110 GLN A CA 1
ATOM 901 C C . GLN A 1 110 ? -2.753 -4.422 -12.875 1.00 93.19 110 GLN A C 1
ATOM 903 O O . GLN A 1 110 ? -3.122 -3.716 -13.817 1.00 93.19 110 GLN A O 1
ATOM 908 N N . ILE A 1 111 ? -1.490 -4.413 -12.436 1.00 92.88 111 ILE A N 1
ATOM 909 C CA . ILE A 1 111 ? -0.450 -3.606 -13.068 1.00 92.88 111 ILE A CA 1
ATOM 910 C C . ILE A 1 111 ? -0.143 -4.215 -14.442 1.00 92.88 111 ILE A C 1
ATOM 912 O O . ILE A 1 111 ? 0.206 -5.395 -14.523 1.00 92.88 111 ILE A O 1
ATOM 916 N N . PRO A 1 112 ? -0.242 -3.440 -15.536 1.00 85.62 112 PRO A N 1
ATOM 917 C CA . PRO A 1 112 ? 0.017 -3.963 -16.867 1.00 85.62 112 PRO A CA 1
ATOM 918 C C . PRO A 1 112 ? 1.461 -4.457 -16.966 1.00 85.62 112 PRO A C 1
ATOM 920 O O . PRO A 1 112 ? 2.410 -3.694 -16.778 1.00 85.62 112 PRO A O 1
ATOM 923 N N . THR A 1 113 ? 1.643 -5.733 -17.298 1.00 78.06 113 THR A N 1
ATOM 924 C CA . THR A 1 113 ? 2.963 -6.263 -17.624 1.00 78.06 113 THR A CA 1
ATOM 925 C C . THR A 1 113 ? 3.417 -5.665 -18.946 1.00 78.06 113 THR A C 1
ATOM 927 O O . THR A 1 113 ? 2.797 -5.877 -19.989 1.00 78.06 113 THR A O 1
ATOM 930 N N . ILE A 1 114 ? 4.518 -4.915 -18.915 1.00 70.06 114 ILE A N 1
ATOM 931 C CA . ILE A 1 114 ? 5.231 -4.560 -20.138 1.00 70.06 114 ILE A CA 1
ATOM 932 C C . ILE A 1 114 ? 5.896 -5.847 -20.624 1.00 70.06 114 ILE A C 1
ATOM 934 O O . ILE A 1 114 ? 6.998 -6.191 -20.193 1.00 70.06 114 ILE A O 1
ATOM 938 N N 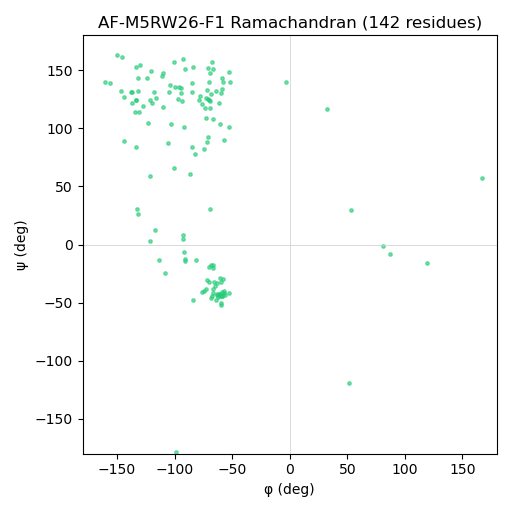. ASP A 1 115 ? 5.212 -6.582 -21.499 1.00 59.81 115 ASP A N 1
ATOM 939 C CA . ASP A 1 115 ? 5.827 -7.685 -22.224 1.00 59.81 115 ASP A CA 1
ATOM 940 C C . ASP A 1 115 ? 6.977 -7.107 -23.052 1.00 59.81 115 ASP A C 1
ATOM 942 O O . ASP A 1 115 ? 6.777 -6.512 -24.110 1.00 59.81 115 ASP A O 1
ATOM 946 N N . ARG A 1 116 ? 8.219 -7.315 -22.602 1.00 56.03 116 ARG A N 1
ATOM 947 C CA . ARG A 1 116 ? 9.428 -7.089 -23.415 1.00 56.03 116 ARG A CA 1
ATOM 948 C C . ARG A 1 116 ? 9.564 -8.118 -24.550 1.00 56.03 116 ARG A C 1
ATOM 950 O O . ARG A 1 116 ? 10.667 -8.468 -24.960 1.00 56.03 116 ARG A O 1
ATOM 957 N N . ALA A 1 117 ? 8.456 -8.627 -25.075 1.00 54.09 117 ALA A N 1
ATOM 958 C CA . ALA A 1 117 ? 8.447 -9.449 -26.268 1.00 54.09 117 ALA A CA 1
ATOM 959 C C . ALA A 1 117 ? 8.418 -8.524 -27.491 1.00 54.09 117 ALA A C 1
ATOM 961 O O . ALA A 1 117 ? 7.337 -8.220 -27.986 1.00 54.09 117 ALA A O 1
ATOM 962 N N . SER A 1 118 ? 9.593 -8.039 -27.923 1.00 49.59 118 SER A N 1
ATOM 963 C CA . SER A 1 118 ? 9.977 -7.723 -29.321 1.00 49.59 118 SER A CA 1
ATOM 964 C C . SER A 1 118 ? 11.274 -6.893 -29.386 1.00 49.59 118 SER A C 1
ATOM 966 O O . SER A 1 118 ? 11.293 -5.829 -29.991 1.00 49.59 118 SER A O 1
ATOM 968 N N . ASP A 1 119 ? 12.377 -7.388 -28.823 1.00 46.06 119 ASP A N 1
ATOM 969 C CA . ASP A 1 119 ? 13.693 -7.126 -29.429 1.00 46.06 119 ASP A CA 1
ATOM 970 C C . ASP A 1 119 ? 14.079 -8.389 -30.205 1.00 46.06 119 ASP A C 1
ATOM 972 O O . ASP A 1 119 ? 14.974 -9.149 -29.836 1.00 46.06 119 ASP A O 1
ATOM 976 N N . ASP A 1 120 ? 13.297 -8.670 -31.250 1.00 48.19 120 ASP A N 1
ATOM 977 C CA . ASP A 1 120 ? 13.604 -9.744 -32.180 1.00 48.19 120 ASP A CA 1
ATOM 978 C C . ASP A 1 120 ? 14.805 -9.328 -33.040 1.00 48.19 120 ASP A C 1
ATOM 980 O O . ASP A 1 120 ? 14.910 -8.207 -33.550 1.00 48.19 120 ASP A O 1
ATOM 984 N N . HIS A 1 121 ? 15.748 -10.252 -33.145 1.00 48.22 121 HIS A N 1
ATOM 985 C CA . HIS A 1 121 ? 17.063 -10.099 -33.744 1.00 48.22 121 HIS A CA 1
ATOM 986 C C . HIS A 1 121 ? 17.014 -9.526 -35.173 1.00 48.22 121 HIS A C 1
ATOM 988 O O . HIS A 1 121 ? 16.904 -10.267 -36.148 1.00 48.22 121 HIS A O 1
ATOM 994 N N . SER A 1 122 ? 17.282 -8.229 -35.343 1.00 41.31 122 SER A N 1
ATOM 995 C CA . SER A 1 122 ? 17.794 -7.702 -36.618 1.00 41.31 122 SER A CA 1
ATOM 996 C C . SER A 1 122 ? 19.319 -7.800 -36.662 1.00 41.31 122 SER A C 1
ATOM 998 O O . SER A 1 122 ? 20.038 -6.813 -36.800 1.00 41.31 122 SER A O 1
ATOM 1000 N N . THR A 1 123 ? 19.835 -9.027 -36.571 1.00 44.97 123 THR A N 1
ATOM 1001 C CA . THR A 1 123 ? 21.186 -9.341 -37.051 1.00 44.97 123 THR A CA 1
ATOM 1002 C C . THR A 1 123 ? 21.110 -9.387 -38.574 1.00 44.97 123 THR A C 1
ATOM 1004 O O . THR A 1 123 ? 20.959 -10.451 -39.174 1.00 44.97 123 THR A O 1
ATOM 1007 N N . GLN A 1 124 ? 21.175 -8.226 -39.228 1.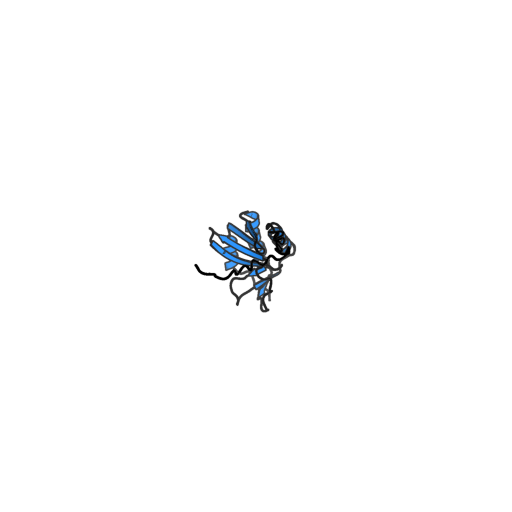00 41.97 124 GLN A N 1
ATOM 1008 C CA . GLN A 1 124 ? 21.419 -8.187 -40.665 1.00 41.97 124 GLN A CA 1
ATOM 1009 C C . GLN A 1 124 ? 22.882 -8.582 -40.900 1.00 41.97 124 GLN A C 1
ATOM 1011 O O . GLN A 1 124 ? 23.805 -7.771 -40.892 1.00 41.97 124 GLN A O 1
ATOM 1016 N N . SER A 1 125 ? 23.069 -9.894 -41.039 1.00 41.81 125 SER A N 1
ATOM 1017 C CA . SER A 1 125 ? 24.253 -10.550 -41.574 1.00 41.81 125 SER A CA 1
ATOM 1018 C C . SER A 1 125 ? 24.516 -10.019 -42.985 1.00 41.81 125 SER A C 1
ATOM 1020 O O . SER A 1 125 ? 24.000 -10.540 -43.971 1.00 41.81 125 SER A O 1
A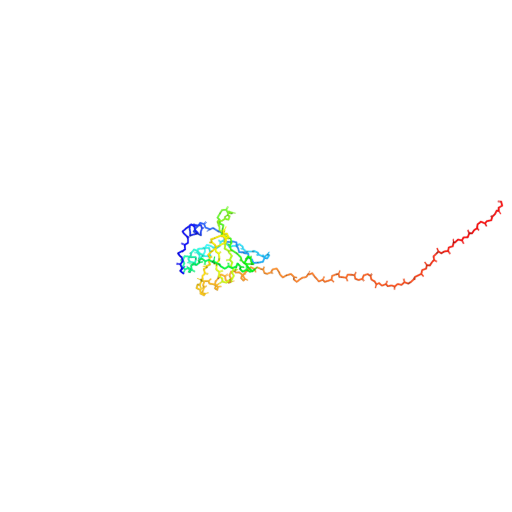TOM 1022 N N . ASN A 1 126 ? 25.304 -8.951 -43.092 1.00 45.41 126 ASN A N 1
ATOM 1023 C CA . ASN A 1 126 ? 25.854 -8.507 -44.365 1.00 45.41 126 ASN A CA 1
ATOM 1024 C C . ASN A 1 126 ? 27.096 -9.350 -44.667 1.00 45.41 126 ASN A C 1
ATOM 1026 O O . ASN A 1 126 ? 28.224 -8.924 -44.452 1.00 45.41 126 ASN A O 1
ATOM 1030 N N . ASN A 1 127 ? 26.870 -10.576 -45.132 1.00 43.31 127 ASN A N 1
ATOM 1031 C CA . ASN A 1 127 ? 27.884 -11.393 -45.785 1.00 43.31 127 ASN A CA 1
ATOM 1032 C C . ASN A 1 127 ? 27.227 -12.197 -46.906 1.00 43.31 127 ASN A C 1
ATOM 1034 O O . ASN A 1 127 ? 26.816 -13.341 -46.721 1.00 43.31 127 ASN A O 1
ATOM 1038 N N . GLN A 1 128 ? 27.187 -11.605 -48.098 1.00 43.25 128 GLN A N 1
ATOM 1039 C CA . GLN A 1 128 ? 27.104 -12.375 -49.329 1.00 43.25 128 GLN A CA 1
ATOM 1040 C C . GLN A 1 128 ? 28.289 -11.991 -50.214 1.00 43.25 128 GLN A C 1
ATOM 1042 O O . GLN A 1 128 ? 28.379 -10.893 -50.757 1.00 43.25 128 GLN A O 1
ATOM 1047 N N . ALA A 1 129 ? 29.251 -12.908 -50.256 1.00 45.03 129 ALA A N 1
ATOM 1048 C CA . ALA A 1 129 ? 30.463 -12.828 -51.044 1.00 45.03 129 ALA A CA 1
ATOM 1049 C C . ALA A 1 129 ? 30.168 -12.975 -52.546 1.00 45.03 129 ALA A C 1
ATOM 1051 O O . ALA A 1 129 ? 29.404 -13.848 -52.955 1.00 45.03 129 ALA A O 1
ATOM 1052 N N . GLY A 1 130 ? 30.867 -12.182 -53.359 1.00 34.47 130 GLY A N 1
ATOM 1053 C CA . GLY A 1 130 ? 31.063 -12.383 -54.795 1.00 34.47 130 GLY A CA 1
ATOM 1054 C C . GLY A 1 130 ? 32.353 -11.665 -55.236 1.00 34.47 130 GLY A C 1
ATOM 1055 O O . GLY A 1 130 ? 32.642 -10.605 -54.685 1.00 34.47 130 GLY A O 1
ATOM 1056 N N . PRO A 1 131 ? 33.196 -12.243 -56.114 1.00 44.28 131 PRO A N 1
ATOM 1057 C CA . PRO A 1 131 ? 34.646 -12.040 -56.067 1.00 44.28 131 PRO A CA 1
ATOM 1058 C C . PRO A 1 131 ? 35.214 -11.016 -57.071 1.00 44.28 131 PRO A C 1
ATOM 1060 O O . PRO A 1 131 ? 34.653 -10.801 -58.135 1.00 44.28 131 PRO A O 1
ATOM 1063 N N . LYS A 1 132 ? 36.397 -10.487 -56.705 1.00 48.28 132 LYS A N 1
ATOM 1064 C CA . LYS A 1 132 ? 37.547 -10.006 -57.510 1.00 48.28 132 LYS A CA 1
ATOM 1065 C C . LYS A 1 132 ? 37.280 -9.370 -58.885 1.00 48.28 132 LYS A C 1
ATOM 1067 O O . LYS A 1 132 ? 37.092 -10.105 -59.841 1.00 48.28 132 LYS A O 1
ATOM 1072 N N . GLU A 1 133 ? 37.630 -8.088 -59.022 1.00 42.78 133 GLU A N 1
ATOM 1073 C CA . GLU A 1 133 ? 38.431 -7.627 -60.167 1.00 42.78 133 GLU A CA 1
ATOM 1074 C C . GLU A 1 133 ? 39.523 -6.647 -59.712 1.00 42.78 133 GLU A C 1
ATOM 1076 O O . GLU A 1 133 ? 39.276 -5.629 -59.067 1.00 42.78 133 GLU A O 1
ATOM 1081 N N . PHE A 1 134 ? 40.761 -7.036 -60.016 1.00 42.50 134 PHE A N 1
ATOM 1082 C CA . PHE A 1 134 ? 41.959 -6.212 -59.981 1.00 42.50 134 PHE A CA 1
ATOM 1083 C C . PHE A 1 134 ? 41.878 -5.216 -61.141 1.00 42.50 134 PHE A C 1
ATOM 1085 O O . PHE A 1 134 ? 41.803 -5.651 -62.285 1.00 42.50 134 PHE A O 1
ATOM 1092 N N . ASN A 1 135 ? 41.988 -3.915 -60.875 1.00 40.62 135 ASN A N 1
ATOM 1093 C CA . ASN A 1 135 ? 42.425 -2.968 -61.899 1.00 40.62 135 ASN A CA 1
ATOM 1094 C C . ASN A 1 135 ? 43.862 -2.557 -61.592 1.00 40.62 135 ASN A C 1
ATOM 1096 O O . ASN A 1 135 ? 44.124 -1.580 -60.895 1.00 40.62 135 ASN A O 1
ATOM 1100 N N . ASP A 1 136 ? 44.779 -3.365 -62.114 1.00 43.78 136 ASP A N 1
ATOM 1101 C CA . ASP A 1 136 ? 46.174 -3.014 -62.316 1.00 43.78 136 ASP A CA 1
ATOM 1102 C C . ASP A 1 136 ? 46.343 -2.721 -63.811 1.00 43.78 136 ASP A C 1
ATOM 1104 O O . ASP A 1 136 ? 46.340 -3.634 -64.635 1.00 43.78 136 ASP A O 1
ATOM 1108 N N . ILE A 1 137 ? 46.423 -1.442 -64.182 1.00 45.12 137 ILE A N 1
ATOM 1109 C CA . ILE A 1 137 ? 47.003 -1.030 -65.463 1.00 45.12 137 ILE A CA 1
ATOM 1110 C C . ILE A 1 137 ? 47.957 0.124 -65.173 1.00 45.12 137 ILE A C 1
ATOM 1112 O O . ILE A 1 137 ? 47.633 1.302 -65.310 1.00 45.12 137 ILE A O 1
ATOM 1116 N N . SER A 1 138 ? 49.178 -0.241 -64.790 1.00 42.75 138 SER A N 1
ATOM 1117 C CA . SER A 1 138 ? 50.353 0.531 -65.178 1.00 42.75 138 SER A CA 1
ATOM 1118 C C . SER A 1 138 ? 50.577 0.365 -66.681 1.00 42.75 138 SER A C 1
ATOM 1120 O O .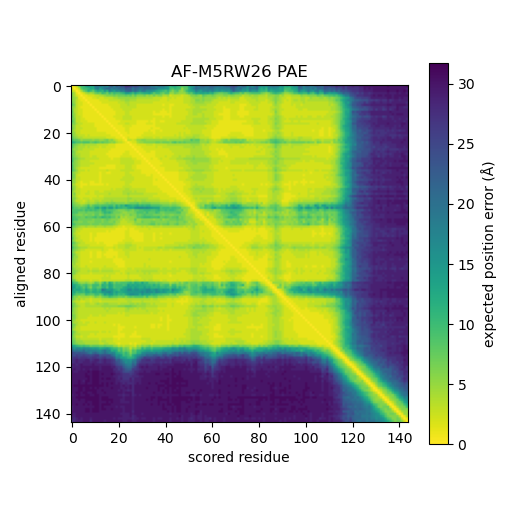 SER A 1 138 ? 50.782 -0.742 -67.171 1.00 42.75 138 SER A O 1
ATOM 1122 N N . SER A 1 139 ? 50.615 1.468 -67.422 1.00 50.38 139 SER A N 1
ATOM 1123 C CA . SER A 1 139 ? 51.340 1.534 -68.691 1.00 50.38 139 SER A CA 1
ATOM 1124 C C . SER A 1 139 ? 52.283 2.726 -68.658 1.00 50.38 139 SER A C 1
ATOM 1126 O O . SER A 1 139 ? 51.887 3.869 -68.444 1.00 50.38 139 SER A O 1
ATOM 1128 N N . ARG A 1 140 ? 53.564 2.386 -68.795 1.00 44.22 140 ARG A N 1
ATOM 1129 C CA . ARG A 1 140 ? 54.726 3.265 -68.859 1.00 44.22 140 ARG A CA 1
ATOM 1130 C C . ARG A 1 140 ? 54.753 4.079 -70.160 1.00 44.22 140 ARG A C 1
ATOM 1132 O O . ARG A 1 140 ? 54.369 3.590 -71.215 1.00 44.22 140 ARG A O 1
ATOM 1139 N N . SER A 1 141 ? 55.298 5.281 -70.010 1.00 44.28 141 SER A N 1
ATOM 1140 C CA . SER A 1 141 ? 56.094 6.138 -70.903 1.00 44.28 141 SER A CA 1
ATOM 1141 C C . SER A 1 141 ? 56.500 5.633 -72.299 1.00 44.28 141 SER A C 1
ATOM 1143 O O . SER A 1 141 ? 57.041 4.537 -72.421 1.00 44.28 141 SER A O 1
ATOM 1145 N N . ALA A 1 142 ? 56.440 6.536 -73.291 1.00 42.00 142 ALA A N 1
ATOM 1146 C CA . ALA A 1 142 ? 57.492 6.725 -74.302 1.00 42.00 142 ALA A CA 1
ATOM 1147 C C . ALA A 1 142 ? 57.381 8.104 -74.991 1.00 42.00 142 ALA A C 1
ATOM 1149 O O . ALA A 1 142 ? 56.286 8.571 -75.294 1.00 42.00 142 ALA A O 1
ATOM 1150 N N . ASP A 1 143 ? 58.544 8.713 -75.211 1.00 47.91 143 ASP A N 1
ATOM 1151 C CA . ASP A 1 143 ? 58.841 9.990 -75.862 1.00 47.91 143 ASP A CA 1
ATOM 1152 C C . ASP A 1 143 ? 58.246 10.204 -77.267 1.00 47.91 143 ASP A C 1
ATOM 1154 O O . ASP A 1 143 ? 58.210 9.277 -78.083 1.00 47.91 143 ASP A O 1
ATOM 1158 N N . ARG A 1 144 ? 57.940 11.472 -77.590 1.00 44.97 144 ARG A N 1
ATOM 1159 C CA . ARG A 1 144 ? 58.449 12.194 -78.775 1.00 44.97 144 ARG A CA 1
ATOM 1160 C C . ARG A 1 144 ? 58.131 13.684 -78.719 1.00 44.97 144 ARG A C 1
ATOM 1162 O O . ARG A 1 144 ? 56.998 14.027 -78.321 1.00 44.97 144 ARG A O 1
#

Radius of gyration: 29.44 Å; Cα contacts (8 Å, |Δi|>4): 200; chains: 1; bounding box: 71×31×99 Å

Solvent-accessible surface area (backbone atoms only — not comparable to full-atom values): 8976 Å² total; per-residue (Å²): 123,72,46,79,61,57,66,71,56,49,55,46,46,73,55,40,61,34,39,39,37,37,48,72,98,28,68,40,79,44,69,51,66,70,67,52,60,45,50,46,53,51,54,62,72,29,51,27,28,78,59,88,73,82,79,62,92,59,70,60,47,23,30,41,37,33,19,39,99,86,42,79,73,48,47,32,31,40,78,91,40,46,26,50,61,84,44,95,91,68,29,32,37,25,58,60,56,68,72,58,44,53,51,53,49,58,56,59,70,66,39,65,78,80,72,82,82,76,84,70,83,81,75,78,77,89,77,83,90,82,83,87,83,85,90,84,79,87,79,82,88,82,91,134

pLDDT: mean 80.94, std 19.88, range [34.47, 98.19]

Secondary structure (DSSP, 8-state):
-PBPPPHHHHHHHHH--EEEEEETTEEEEE--HHHHHHHHHHHHHSEEEE--SPPPTTTTSEEEEEEETTEEEEEEEESSSEEE-S-TTS-EEEEPPHHHHHHHHHHHTTSPP-------------------------------

Foldseek 3Di:
DFDAQDPLVLVLLVQFQWKWKAAAPWIDIDRDPVVSNVVSVQRRPWGKDFDDDDDDPCFPNIKIFTDHPRDTPAIWTDDLWTWRPPDPRGIITTDTDPVVSVVVVVVVVPTDDPPPPDPPDPPPPPDDDDDDDDPDDDDDDDDD

Sequence (144 aa):
MSSQANQDWIADLNRTDTIVMHSNDATMSVTDDETIRRLPDIYSNAKWEPYWHTLPGNLGDRSIDLLADGERLRHFAYTGVLWENERYDSNRTATLLDADREWIEMLFDQIPTIDRASDDHSTQSNNQAGPKEFNDISSRSADR